Protein AF-M5RTU5-F1 (afdb_monomer_lite)

Secondary structure (DSSP, 8-state):
-HHHHHHHHHHTTTS--HHHHHHHHHHHHHHH-TTHHHHHHHHHHHHHHHHHHHHHHHHHTTT-S--------

pLDDT: mean 76.38, std 15.99, range [48.47, 95.81]

Organism: NCBI:txid1265738

Structure (mmCIF, N/CA/C/O backbone):
data_AF-M5RTU5-F1
#
_entry.id   AF-M5RTU5-F1
#
loop_
_atom_site.group_PDB
_atom_site.id
_atom_site.type_symbol
_atom_site.label_atom_id
_atom_site.label_alt_id
_atom_site.label_comp_id
_atom_site.label_asym_id
_atom_site.label_entity_id
_atom_site.label_seq_id
_atom_site.pdbx_PDB_ins_code
_atom_site.Cartn_x
_atom_site.Cartn_y
_atom_site.Cartn_z
_atom_site.occupancy
_atom_site.B_iso_or_equiv
_atom_site.auth_seq_id
_atom_site.auth_comp_id
_atom_site.auth_asym_id
_atom_site.auth_atom_id
_atom_site.pdbx_PDB_model_num
ATOM 1 N N . MET A 1 1 ? 32.573 5.569 -15.025 1.00 61.00 1 MET A N 1
ATOM 2 C CA . MET A 1 1 ? 32.566 6.318 -13.746 1.00 61.00 1 MET A CA 1
ATOM 3 C C . MET A 1 1 ? 31.151 6.508 -13.200 1.00 61.00 1 MET A C 1
ATOM 5 O O . MET A 1 1 ? 30.906 6.067 -12.089 1.00 61.00 1 MET A O 1
ATOM 9 N N . MET A 1 2 ? 30.193 7.013 -13.992 1.00 61.09 2 MET A N 1
ATOM 10 C CA . MET A 1 2 ? 28.782 7.155 -13.573 1.00 61.09 2 MET A CA 1
ATOM 11 C C . MET A 1 2 ? 28.104 5.815 -13.185 1.00 61.09 2 MET A C 1
ATOM 13 O O . MET A 1 2 ? 27.456 5.723 -12.145 1.00 61.09 2 MET A O 1
ATOM 17 N N . SER A 1 3 ? 28.323 4.734 -13.951 1.00 62.97 3 SER A N 1
ATOM 18 C CA . SER A 1 3 ? 27.736 3.411 -13.641 1.00 62.97 3 SER A CA 1
ATOM 19 C C . SER A 1 3 ? 28.365 2.700 -12.441 1.00 62.97 3 SER A C 1
ATOM 21 O O . SER A 1 3 ? 27.695 1.918 -11.780 1.00 62.97 3 SER A O 1
ATOM 23 N N . MET A 1 4 ? 29.629 2.987 -12.120 1.00 67.94 4 MET A N 1
ATOM 24 C CA . MET A 1 4 ? 30.321 2.376 -10.974 1.00 67.94 4 MET A CA 1
ATOM 25 C C . MET A 1 4 ? 29.788 2.939 -9.645 1.00 67.94 4 MET A C 1
ATOM 27 O O . MET A 1 4 ? 29.700 2.225 -8.653 1.00 67.94 4 MET A O 1
ATOM 31 N N . PHE A 1 5 ? 29.338 4.198 -9.668 1.00 61.94 5 PHE A N 1
ATOM 32 C CA . PHE A 1 5 ? 28.686 4.875 -8.545 1.00 61.94 5 PHE A CA 1
ATOM 33 C C . PHE A 1 5 ? 27.254 4.366 -8.307 1.00 61.94 5 PHE A C 1
ATOM 35 O O . PHE A 1 5 ? 26.817 4.214 -7.171 1.00 61.94 5 PHE A O 1
ATOM 42 N N . THR A 1 6 ? 26.550 4.018 -9.385 1.00 68.50 6 THR A N 1
ATOM 43 C CA . THR A 1 6 ? 25.207 3.420 -9.312 1.00 68.50 6 THR A CA 1
ATOM 44 C C . THR A 1 6 ? 25.262 1.984 -8.776 1.00 68.50 6 THR A C 1
ATOM 46 O O . THR A 1 6 ? 24.445 1.608 -7.943 1.00 68.50 6 THR A O 1
ATOM 49 N N . GLN A 1 7 ? 26.273 1.202 -9.174 1.00 64.62 7 GLN A N 1
ATOM 50 C CA . GLN A 1 7 ? 26.445 -0.190 -8.739 1.00 64.62 7 GLN A CA 1
ATOM 51 C C . GLN A 1 7 ? 26.756 -0.318 -7.232 1.00 64.62 7 GLN A C 1
ATOM 53 O O . GLN A 1 7 ? 26.240 -1.219 -6.576 1.00 64.62 7 GLN A O 1
ATOM 58 N N . CYS A 1 8 ? 27.539 0.603 -6.652 1.00 59.25 8 CYS A N 1
ATOM 59 C CA . CYS A 1 8 ? 27.767 0.661 -5.198 1.00 59.25 8 CYS A CA 1
ATOM 60 C C . CYS A 1 8 ? 26.513 1.068 -4.414 1.00 59.25 8 CYS A C 1
ATOM 62 O O . CYS A 1 8 ? 26.296 0.573 -3.311 1.00 59.25 8 CYS A O 1
ATOM 64 N N . MET A 1 9 ? 25.673 1.937 -4.983 1.00 59.66 9 MET A N 1
ATOM 65 C CA . MET A 1 9 ? 24.412 2.325 -4.353 1.00 59.66 9 MET A CA 1
ATOM 66 C C . MET A 1 9 ? 23.413 1.164 -4.332 1.00 59.66 9 MET A C 1
ATOM 68 O O . MET A 1 9 ? 22.666 1.041 -3.370 1.00 59.66 9 MET A O 1
ATOM 72 N N . VAL A 1 10 ? 23.453 0.289 -5.348 1.00 65.50 10 VAL A N 1
ATOM 73 C CA . VAL A 1 10 ? 22.636 -0.932 -5.435 1.00 65.50 10 VAL A CA 1
ATOM 74 C C . VAL A 1 10 ? 23.150 -2.053 -4.529 1.00 65.50 10 VAL A C 1
ATOM 76 O O . VAL A 1 10 ? 22.358 -2.719 -3.884 1.00 65.50 10 VAL A O 1
ATOM 79 N N . LEU A 1 11 ? 24.464 -2.241 -4.386 1.00 59.44 11 LEU A N 1
ATOM 80 C CA . LEU A 1 11 ? 25.013 -3.250 -3.462 1.00 59.44 11 LEU A CA 1
ATOM 81 C C . LEU A 1 11 ? 24.811 -2.914 -1.972 1.00 59.44 11 LEU A C 1
ATOM 83 O O . LEU A 1 11 ? 24.886 -3.806 -1.132 1.00 59.44 11 LEU A O 1
ATOM 87 N N . ALA A 1 12 ? 24.493 -1.661 -1.641 1.00 56.31 12 ALA A N 1
ATOM 88 C CA . ALA A 1 12 ? 24.009 -1.261 -0.321 1.00 56.31 12 ALA A CA 1
ATOM 89 C C . ALA A 1 12 ? 22.491 -1.509 -0.117 1.00 56.31 12 ALA A C 1
ATOM 91 O O . ALA A 1 12 ? 21.981 -1.215 0.966 1.00 56.31 12 ALA A O 1
ATOM 92 N N . PHE A 1 13 ? 21.770 -2.083 -1.104 1.00 58.97 13 PHE A N 1
ATOM 93 C CA . PHE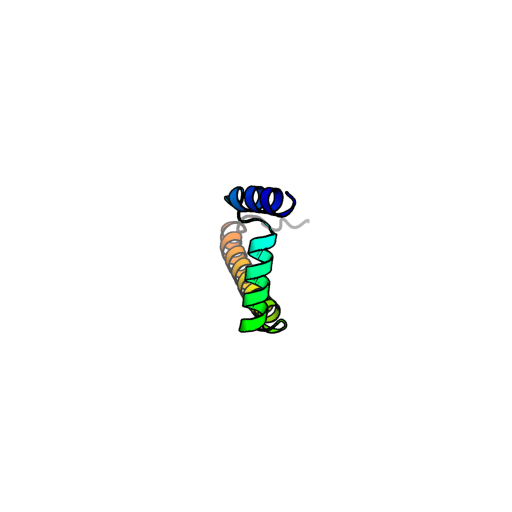 A 1 13 ? 20.384 -2.594 -0.993 1.00 58.97 13 PHE A CA 1
ATOM 94 C C . PHE A 1 13 ? 20.318 -3.860 -0.112 1.00 58.97 13 PHE A C 1
ATOM 96 O O . PHE A 1 13 ? 19.806 -4.906 -0.497 1.00 58.97 13 PHE A O 1
ATOM 103 N N . GLY A 1 14 ? 20.843 -3.776 1.107 1.00 53.84 14 GLY A N 1
ATOM 104 C CA . GLY A 1 14 ? 20.428 -4.643 2.211 1.00 53.84 14 GLY A CA 1
ATOM 105 C C . GLY A 1 14 ? 19.200 -4.093 2.943 1.00 53.84 14 GLY A C 1
ATOM 106 O O . GLY A 1 14 ? 18.687 -4.736 3.853 1.00 53.84 14 GLY A O 1
ATOM 107 N N . PHE A 1 15 ? 18.732 -2.898 2.572 1.00 56.69 15 PHE A N 1
ATOM 108 C CA . PHE A 1 15 ? 17.529 -2.294 3.124 1.00 56.69 15 PHE A CA 1
ATOM 109 C C . PHE A 1 15 ? 16.457 -2.272 2.033 1.00 56.69 15 PHE A C 1
ATOM 111 O O . PHE A 1 15 ? 16.702 -1.639 1.002 1.00 56.69 15 PHE A O 1
ATOM 118 N N . PRO A 1 16 ? 15.292 -2.915 2.232 1.00 63.22 16 PRO A N 1
ATOM 119 C CA . PRO A 1 16 ? 14.163 -2.797 1.319 1.00 63.22 16 PRO A CA 1
ATOM 120 C C . PRO A 1 16 ? 13.649 -1.358 1.398 1.00 63.22 16 PRO A C 1
ATOM 122 O O . PRO A 1 16 ? 12.780 -1.002 2.192 1.00 63.22 16 PRO A O 1
ATOM 125 N N . GLY A 1 17 ? 14.288 -0.483 0.633 1.00 72.19 17 GLY A N 1
ATOM 126 C CA . GLY A 1 17 ? 13.929 0.914 0.545 1.00 72.19 17 GLY A CA 1
ATOM 127 C C . GLY A 1 17 ? 12.650 1.091 -0.266 1.00 72.19 17 GLY A C 1
ATOM 128 O O . GLY A 1 17 ? 12.239 0.226 -1.042 1.00 72.19 17 GLY A O 1
ATOM 129 N N . LEU A 1 18 ? 12.075 2.289 -0.157 1.00 79.25 18 LEU A N 1
ATOM 130 C CA . LEU A 1 18 ? 10.977 2.764 -1.002 1.00 79.25 18 LEU A CA 1
ATOM 131 C C . LEU A 1 18 ? 11.086 2.411 -2.501 1.00 79.25 18 LEU A C 1
ATOM 133 O O . LEU A 1 18 ? 10.036 2.112 -3.068 1.00 79.25 18 LEU A O 1
ATOM 137 N N . PRO A 1 19 ? 12.264 2.412 -3.172 1.00 81.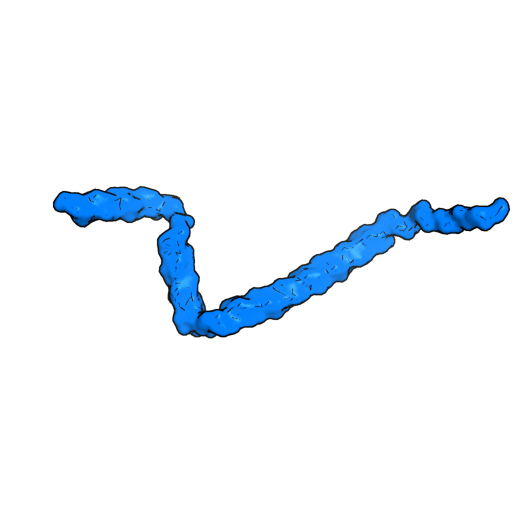94 19 PRO A N 1
ATOM 138 C CA . PRO A 1 19 ? 12.334 2.011 -4.579 1.00 81.94 19 PRO A CA 1
ATOM 139 C C . PRO A 1 19 ? 11.862 0.575 -4.831 1.00 81.94 19 PRO A C 1
ATOM 141 O O . PRO A 1 19 ? 11.127 0.341 -5.785 1.00 81.94 19 PRO A O 1
ATOM 144 N N . GLU A 1 20 ? 12.221 -0.379 -3.976 1.00 80.94 20 GLU A N 1
ATOM 145 C CA . GLU A 1 20 ? 11.862 -1.786 -4.168 1.00 80.94 20 GLU A CA 1
ATOM 146 C C . GLU A 1 20 ? 10.375 -2.020 -3.876 1.00 80.94 20 GLU A C 1
ATOM 148 O O . GLU A 1 20 ? 9.672 -2.661 -4.659 1.00 80.94 20 GLU A O 1
ATOM 153 N N . LEU A 1 21 ? 9.850 -1.372 -2.827 1.00 86.31 21 LEU A N 1
ATOM 154 C CA . LEU A 1 21 ? 8.417 -1.368 -2.536 1.00 86.31 21 LEU A CA 1
ATOM 155 C C . LEU A 1 21 ? 7.599 -0.715 -3.663 1.00 86.31 21 LEU A C 1
ATOM 157 O O . LEU A 1 21 ? 6.520 -1.204 -3.985 1.00 86.31 21 LEU A O 1
ATOM 161 N N . MET A 1 22 ? 8.106 0.349 -4.295 1.00 87.81 22 MET A N 1
ATOM 162 C CA . MET A 1 22 ? 7.460 0.982 -5.450 1.00 87.81 22 MET A CA 1
ATOM 163 C C . MET A 1 22 ? 7.404 0.054 -6.665 1.00 87.81 22 MET A C 1
ATOM 165 O O . MET A 1 22 ? 6.377 0.004 -7.337 1.00 87.81 22 MET A O 1
ATOM 169 N N . VAL A 1 23 ? 8.464 -0.716 -6.929 1.00 89.88 23 VAL A N 1
ATOM 170 C CA . VAL A 1 23 ? 8.474 -1.718 -8.009 1.00 89.88 23 VAL A CA 1
ATOM 171 C C . VAL A 1 23 ? 7.455 -2.826 -7.725 1.00 89.88 23 VAL A C 1
ATOM 173 O O . VAL A 1 23 ? 6.659 -3.162 -8.601 1.00 89.88 23 VAL A O 1
ATOM 176 N N . VAL A 1 24 ? 7.413 -3.355 -6.497 1.00 89.56 24 VAL A N 1
ATOM 177 C CA . VAL A 1 24 ? 6.427 -4.378 -6.102 1.00 89.56 24 VAL A CA 1
ATOM 178 C C . VAL A 1 24 ? 5.000 -3.832 -6.183 1.00 89.56 24 VAL A C 1
ATOM 180 O O . VAL A 1 24 ? 4.113 -4.505 -6.707 1.00 89.56 24 VAL A O 1
ATOM 183 N N . LEU A 1 25 ? 4.774 -2.599 -5.722 1.00 89.81 25 LEU A N 1
ATOM 184 C CA . LEU A 1 25 ? 3.476 -1.933 -5.802 1.00 89.81 25 LEU A CA 1
ATOM 185 C C . LEU A 1 25 ? 3.038 -1.744 -7.256 1.00 89.81 25 LEU A C 1
ATOM 187 O O . LEU A 1 25 ? 1.873 -1.977 -7.563 1.00 89.81 25 LEU A O 1
ATOM 191 N N . LEU A 1 26 ? 3.957 -1.379 -8.153 1.00 92.12 26 LEU A N 1
ATOM 192 C CA . LEU A 1 26 ? 3.686 -1.254 -9.583 1.00 92.12 26 LEU A CA 1
ATOM 193 C C . LEU A 1 26 ? 3.266 -2.600 -10.192 1.00 92.12 26 LEU A C 1
ATOM 195 O O . LEU A 1 26 ? 2.269 -2.662 -10.906 1.00 92.12 26 LEU A O 1
ATOM 199 N N . ILE A 1 27 ? 3.974 -3.687 -9.869 1.00 92.62 27 ILE A N 1
ATOM 200 C CA . ILE A 1 27 ? 3.627 -5.038 -10.337 1.00 92.62 27 ILE A CA 1
ATOM 201 C C . ILE A 1 27 ? 2.256 -5.458 -9.796 1.00 92.62 27 ILE A C 1
ATOM 203 O O . ILE A 1 27 ? 1.403 -5.918 -10.556 1.00 92.62 27 ILE A O 1
ATOM 207 N N . ALA A 1 28 ? 2.002 -5.249 -8.503 1.00 91.56 28 ALA A N 1
ATOM 208 C CA . ALA A 1 28 ? 0.704 -5.522 -7.895 1.00 91.56 28 ALA A CA 1
ATOM 209 C C . ALA A 1 28 ? -0.414 -4.697 -8.555 1.00 91.56 28 ALA A C 1
ATOM 211 O O . ALA A 1 28 ? -1.504 -5.211 -8.794 1.00 91.56 28 ALA A O 1
ATOM 212 N N . LEU A 1 29 ? -0.141 -3.440 -8.914 1.00 92.12 29 LEU A N 1
ATOM 213 C CA . LEU A 1 29 ? -1.077 -2.574 -9.625 1.00 92.12 29 LEU A CA 1
ATOM 214 C C . LEU A 1 29 ? -1.393 -3.082 -11.032 1.00 92.12 29 LEU A C 1
ATOM 216 O O . LEU A 1 29 ? -2.520 -2.920 -11.481 1.00 92.12 29 LEU A O 1
ATOM 220 N N . VAL A 1 30 ? -0.430 -3.689 -11.726 1.00 92.94 30 VAL A N 1
ATOM 221 C CA . VAL A 1 30 ? -0.646 -4.279 -13.056 1.00 92.94 30 VAL A CA 1
ATOM 222 C C . VAL A 1 30 ? -1.451 -5.577 -12.957 1.00 92.94 30 VAL A C 1
ATOM 224 O O . VAL A 1 30 ? -2.373 -5.774 -13.742 1.00 92.94 30 VAL A O 1
ATOM 227 N N . LEU A 1 31 ? -1.152 -6.437 -11.978 1.00 93.06 31 LEU A N 1
ATOM 228 C CA . LEU A 1 31 ? -1.850 -7.716 -11.792 1.00 93.06 31 LEU A CA 1
ATOM 229 C C . LEU A 1 31 ? -3.283 -7.539 -11.279 1.00 93.06 31 LEU A C 1
ATOM 231 O O . LEU A 1 31 ? -4.213 -8.154 -11.794 1.00 93.06 31 LEU A O 1
ATOM 235 N N . PHE A 1 32 ? -3.464 -6.709 -10.252 1.00 91.19 3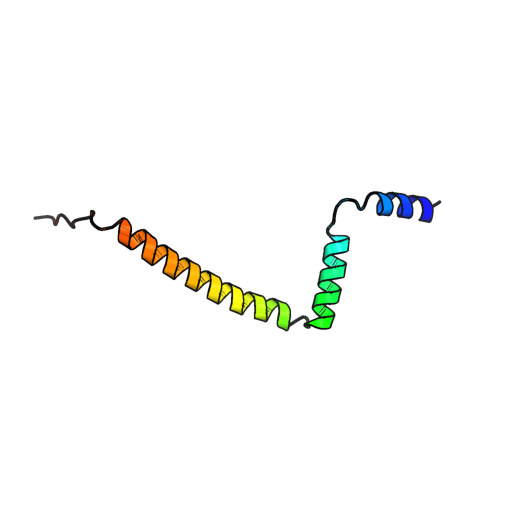2 PHE A N 1
ATOM 236 C CA . PHE A 1 32 ? -4.769 -6.485 -9.632 1.00 91.19 32 PHE A CA 1
ATOM 237 C C . PHE A 1 32 ? -5.533 -5.325 -10.282 1.00 91.19 32 PHE A C 1
ATOM 239 O O . PHE A 1 32 ? -6.762 -5.316 -10.265 1.00 91.19 32 PHE A O 1
ATOM 246 N N . GLY A 1 33 ? -4.845 -4.348 -10.870 1.00 86.25 33 GLY A N 1
ATOM 247 C CA . GLY A 1 33 ? -5.439 -3.111 -11.374 1.00 86.25 33 GLY A CA 1
ATOM 248 C C . GLY A 1 33 ? -5.537 -2.024 -10.298 1.00 86.25 33 GLY A C 1
ATOM 249 O O . GLY A 1 33 ? -5.839 -2.292 -9.130 1.00 86.25 33 GLY A O 1
ATOM 250 N N . GLY A 1 34 ? -5.370 -0.759 -10.702 1.00 84.94 34 GLY A N 1
ATOM 251 C CA . GLY A 1 34 ? -5.421 0.398 -9.794 1.00 84.94 34 GLY A CA 1
ATOM 252 C C . GLY A 1 34 ? -6.732 0.599 -9.038 1.00 84.94 34 GLY A C 1
ATOM 253 O O . GLY A 1 34 ? -6.736 1.194 -7.966 1.00 84.94 34 GLY A O 1
ATOM 254 N N . ALA A 1 35 ? -7.833 0.039 -9.538 1.00 84.75 35 ALA A N 1
ATOM 255 C CA . ALA A 1 35 ? -9.129 0.103 -8.872 1.00 84.75 35 ALA A CA 1
ATOM 256 C C . ALA A 1 35 ? -9.347 -1.018 -7.836 1.00 84.75 35 ALA A C 1
ATOM 258 O O . ALA A 1 35 ? -10.138 -0.846 -6.908 1.00 84.75 35 ALA A O 1
ATOM 259 N N . LYS A 1 36 ? -8.673 -2.172 -7.961 1.00 87.69 36 LYS A N 1
ATOM 260 C CA . LYS A 1 36 ? -8.954 -3.342 -7.108 1.00 87.69 36 LYS A CA 1
ATOM 261 C C . LYS A 1 36 ? -8.210 -3.300 -5.780 1.00 87.69 36 LYS A C 1
ATOM 263 O O . LYS A 1 36 ? -8.828 -3.597 -4.765 1.00 87.69 36 LYS A O 1
ATOM 268 N N . LEU A 1 37 ? -6.949 -2.863 -5.751 1.00 90.12 37 LEU A N 1
ATOM 269 C CA . LEU A 1 37 ? -6.190 -2.665 -4.505 1.00 90.12 37 LEU A CA 1
ATOM 270 C C . LEU A 1 37 ? -6.938 -1.797 -3.467 1.00 90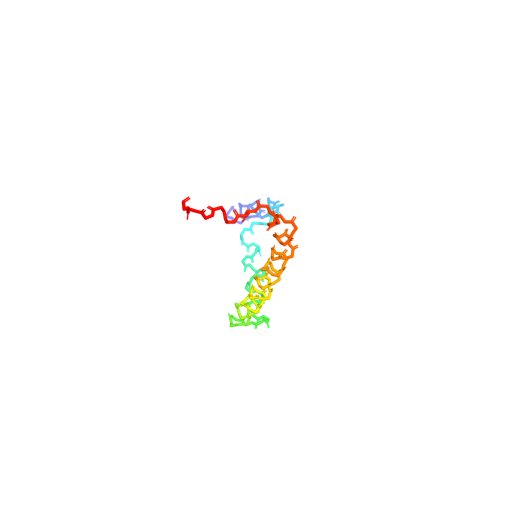.12 37 LEU A C 1
ATOM 272 O O . LEU A 1 37 ? -7.172 -2.275 -2.354 1.00 90.12 37 LEU A O 1
ATOM 276 N N . PRO A 1 38 ? -7.390 -0.569 -3.800 1.00 86.31 38 PRO A N 1
ATOM 277 C CA . PRO A 1 38 ? -8.104 0.275 -2.843 1.00 86.31 38 PRO A CA 1
ATOM 278 C C . PRO A 1 38 ? -9.490 -0.274 -2.489 1.00 86.31 38 PRO A C 1
ATOM 280 O O . PRO A 1 38 ? -9.936 -0.097 -1.357 1.00 86.31 38 PRO A O 1
ATOM 283 N N . SER A 1 39 ? -10.166 -0.962 -3.418 1.00 90.88 39 SER A N 1
ATOM 284 C CA . SER A 1 39 ? -11.465 -1.595 -3.157 1.00 90.88 39 SER A CA 1
ATOM 285 C C . SER A 1 39 ? -11.348 -2.765 -2.175 1.00 90.88 39 SER A C 1
ATOM 287 O O . SER A 1 39 ? -12.187 -2.894 -1.286 1.00 90.88 39 SER A O 1
ATOM 289 N N . LEU A 1 40 ? -10.309 -3.596 -2.307 1.00 91.94 40 LEU A N 1
ATOM 290 C CA . LEU A 1 40 ? -10.024 -4.700 -1.389 1.00 91.94 40 LEU A CA 1
ATOM 291 C C . LEU A 1 40 ? -9.663 -4.171 0.001 1.00 91.94 40 LEU A C 1
ATOM 293 O O . LEU A 1 40 ? -10.230 -4.632 0.987 1.00 91.94 40 LEU A O 1
ATOM 297 N N . MET A 1 41 ? -8.813 -3.140 0.081 1.00 92.50 41 MET A N 1
ATOM 298 C CA . MET A 1 41 ? -8.503 -2.478 1.353 1.00 92.50 41 MET A CA 1
ATOM 299 C C . MET A 1 41 ? -9.734 -1.836 1.998 1.00 92.50 41 MET A C 1
ATOM 301 O O . MET A 1 41 ? -9.882 -1.912 3.211 1.00 92.50 41 MET A O 1
ATOM 305 N N . ARG A 1 42 ? -10.639 -1.220 1.221 1.00 93.31 42 ARG A N 1
ATOM 306 C CA . ARG A 1 42 ? -11.892 -0.646 1.751 1.00 93.31 42 ARG A CA 1
ATOM 307 C C . ARG A 1 42 ? -12.769 -1.717 2.399 1.00 93.31 42 ARG A C 1
ATOM 309 O O . ARG A 1 42 ? -13.289 -1.499 3.489 1.00 93.31 42 ARG A O 1
ATOM 316 N N . ASN A 1 43 ? -12.937 -2.855 1.729 1.00 94.12 43 ASN A N 1
ATOM 317 C CA . ASN A 1 43 ? -13.774 -3.947 2.223 1.00 94.12 43 ASN A CA 1
ATOM 318 C C . ASN A 1 43 ? -13.140 -4.634 3.439 1.00 94.12 43 ASN A C 1
ATOM 320 O O . ASN A 1 43 ? -13.824 -4.861 4.434 1.00 94.12 43 ASN A O 1
ATOM 324 N N . LEU A 1 44 ? -11.827 -4.878 3.392 1.00 95.50 44 LEU A N 1
ATOM 325 C CA . LEU A 1 44 ? -11.070 -5.428 4.516 1.00 95.50 44 LEU A CA 1
ATOM 326 C C . LEU A 1 44 ? -11.061 -4.468 5.713 1.00 95.50 44 LEU A C 1
ATOM 328 O O . LEU A 1 44 ? -11.247 -4.896 6.843 1.00 95.50 44 LEU A O 1
ATOM 332 N N . GLY A 1 45 ? -10.909 -3.166 5.466 1.00 94.50 45 GLY A N 1
ATOM 333 C CA . GLY A 1 45 ? -10.929 -2.130 6.496 1.00 94.50 45 GLY A CA 1
ATOM 334 C C . GLY A 1 45 ? -12.286 -2.006 7.182 1.00 94.50 45 GLY A C 1
ATOM 335 O O . GLY A 1 45 ? -12.333 -1.841 8.396 1.00 94.50 45 GLY A O 1
ATOM 336 N N . ARG A 1 46 ? -13.393 -2.145 6.437 1.00 95.25 46 ARG A N 1
ATOM 337 C CA . ARG A 1 46 ? -14.733 -2.208 7.040 1.00 95.25 46 ARG A CA 1
ATOM 338 C C . ARG A 1 46 ? -14.904 -3.439 7.923 1.00 95.25 46 ARG A C 1
ATOM 340 O O . ARG A 1 46 ? -15.283 -3.280 9.077 1.00 95.25 46 ARG A O 1
ATOM 347 N N . SER A 1 47 ? -14.524 -4.618 7.427 1.00 95.19 47 SER A N 1
ATOM 348 C CA . SER A 1 47 ? -14.568 -5.854 8.218 1.00 95.19 47 SER A CA 1
ATOM 349 C C . SER A 1 47 ? -13.691 -5.767 9.473 1.00 95.19 47 SER A C 1
ATOM 351 O O . SER A 1 47 ? -14.145 -6.115 10.556 1.00 95.19 47 SER A O 1
ATOM 353 N N . ALA A 1 48 ? -12.476 -5.221 9.368 1.00 95.81 48 ALA A N 1
ATOM 354 C CA . ALA A 1 48 ? -11.586 -5.024 10.511 1.00 95.81 48 ALA A CA 1
ATOM 355 C C . ALA A 1 48 ? -12.141 -4.008 11.525 1.00 95.81 48 ALA A C 1
ATOM 357 O O . ALA A 1 48 ? -11.976 -4.189 12.729 1.00 95.81 48 ALA A O 1
ATOM 358 N N . ASN A 1 49 ? -12.812 -2.950 11.061 1.00 94.19 49 ASN A N 1
ATOM 359 C CA . ASN A 1 49 ? -13.434 -1.954 11.932 1.00 94.19 49 ASN A CA 1
ATOM 360 C C . ASN A 1 49 ? -14.643 -2.521 12.692 1.00 94.19 49 ASN A C 1
ATOM 362 O O . ASN A 1 49 ? -14.798 -2.260 13.881 1.00 94.19 49 ASN A O 1
ATOM 366 N N . GLU A 1 50 ? -15.479 -3.312 12.020 1.00 94.50 50 GLU A N 1
ATOM 367 C CA . GLU A 1 50 ? -16.599 -4.031 12.642 1.00 94.50 50 GLU A CA 1
ATOM 368 C C . GLU A 1 50 ? -16.099 -5.101 13.621 1.00 94.50 50 GLU A C 1
ATOM 370 O O . GLU A 1 50 ? -16.597 -5.178 14.740 1.00 94.50 50 GLU A O 1
ATOM 375 N N . PHE A 1 51 ? -15.051 -5.846 13.256 1.00 94.44 51 PHE A N 1
ATOM 376 C CA . PHE A 1 51 ? -14.397 -6.815 14.139 1.00 94.44 51 PHE A CA 1
ATOM 377 C C . PHE A 1 51 ? -13.838 -6.152 15.402 1.00 94.44 51 PHE A C 1
ATOM 379 O O . PHE A 1 51 ? -14.034 -6.646 16.508 1.00 94.44 51 PHE A O 1
ATOM 386 N N . LYS A 1 52 ? -13.190 -4.990 15.250 1.00 92.19 52 LYS A N 1
ATOM 387 C CA . LYS A 1 52 ? -12.669 -4.215 16.378 1.00 92.19 52 LYS A CA 1
ATOM 388 C C . LYS A 1 52 ? -13.786 -3.675 17.276 1.00 92.19 52 LYS A C 1
ATOM 390 O O . LYS A 1 52 ? -13.621 -3.697 18.488 1.00 92.19 52 LYS A O 1
ATOM 395 N N . ARG A 1 53 ? -14.910 -3.218 16.710 1.00 90.38 53 ARG A N 1
ATOM 396 C CA . ARG A 1 53 ? -16.083 -2.787 17.490 1.00 90.38 53 ARG A CA 1
ATOM 397 C C . ARG A 1 53 ? -16.716 -3.934 18.268 1.00 90.38 53 ARG A C 1
ATOM 399 O O . ARG A 1 53 ? -16.914 -3.780 19.460 1.00 90.38 53 ARG A O 1
ATOM 406 N N . GLY A 1 54 ? -16.966 -5.078 17.631 1.00 90.19 54 GLY A N 1
ATOM 407 C CA . GLY A 1 54 ? -17.546 -6.235 18.323 1.00 90.19 54 GLY A CA 1
ATOM 408 C C . GLY A 1 54 ? -16.649 -6.762 19.446 1.00 90.19 54 GLY A C 1
ATOM 409 O O . GLY A 1 54 ? -17.136 -7.135 20.507 1.00 90.19 54 GLY A O 1
ATOM 410 N N . MET A 1 55 ? -15.327 -6.732 19.247 1.00 89.12 55 MET A N 1
ATOM 411 C CA . MET A 1 55 ? -14.367 -7.104 20.289 1.00 89.12 55 MET A CA 1
ATOM 412 C C . MET A 1 55 ? -14.322 -6.091 21.439 1.00 89.12 55 MET A C 1
ATOM 414 O O . MET A 1 55 ? -14.198 -6.499 22.588 1.00 89.12 55 MET A O 1
ATOM 418 N N . ALA A 1 56 ? -14.437 -4.792 21.141 1.00 86.81 56 ALA A N 1
ATOM 419 C CA . ALA A 1 56 ? -14.512 -3.750 22.161 1.00 86.81 56 ALA A CA 1
ATOM 420 C C . ALA A 1 56 ? -15.801 -3.866 22.983 1.00 86.81 56 ALA A C 1
ATOM 422 O O . ALA A 1 56 ? -15.708 -3.893 24.197 1.00 86.81 56 ALA A O 1
ATOM 423 N N . GLU A 1 57 ? -16.962 -4.043 22.343 1.00 81.50 57 GLU A N 1
ATOM 424 C CA . GLU A 1 57 ? -18.248 -4.246 23.032 1.00 81.50 57 GLU A CA 1
ATOM 425 C C . GLU A 1 57 ? -18.206 -5.485 23.952 1.00 81.50 57 GLU A C 1
ATOM 427 O O . GLU A 1 57 ? -18.651 -5.419 25.087 1.00 81.50 57 GLU A O 1
ATOM 432 N N . THR A 1 58 ? -17.552 -6.574 23.528 1.00 74.06 58 THR A N 1
ATOM 433 C CA . THR A 1 58 ? -17.370 -7.775 24.376 1.00 74.06 58 THR A CA 1
ATOM 434 C C . THR A 1 58 ? -16.419 -7.544 25.560 1.00 74.06 58 THR A C 1
ATOM 436 O O . THR A 1 58 ? -16.513 -8.246 26.558 1.00 74.06 58 THR A O 1
ATOM 439 N N . THR A 1 59 ? -15.471 -6.609 25.442 1.00 69.06 59 THR A N 1
ATOM 440 C CA . THR A 1 59 ? -14.502 -6.307 26.512 1.00 69.06 59 THR A CA 1
ATOM 441 C C . THR A 1 59 ? -15.067 -5.280 27.500 1.00 69.06 59 THR A C 1
ATOM 443 O O . THR A 1 59 ? -14.816 -5.388 28.692 1.00 69.06 59 THR A O 1
ATOM 446 N N . ASP A 1 60 ? -15.848 -4.307 27.018 1.00 64.31 60 ASP A N 1
ATOM 447 C CA . ASP A 1 60 ? -16.496 -3.263 27.832 1.00 64.31 60 ASP A CA 1
ATOM 448 C C . ASP A 1 60 ? -17.673 -3.823 28.657 1.00 64.31 60 ASP A C 1
ATOM 450 O O . ASP A 1 60 ? -17.893 -3.402 29.791 1.00 64.31 60 ASP A O 1
ATOM 454 N N . ASP A 1 61 ? -18.374 -4.847 28.149 1.00 58.34 61 ASP A N 1
ATOM 455 C CA . ASP A 1 61 ? -19.410 -5.576 28.904 1.00 58.34 61 ASP A CA 1
ATOM 456 C C . ASP A 1 61 ? -18.845 -6.326 30.139 1.00 58.34 61 ASP A C 1
ATOM 458 O O . ASP A 1 61 ? -19.613 -6.763 30.996 1.00 58.34 61 ASP A O 1
ATOM 462 N N . GLU A 1 62 ? -17.517 -6.463 30.281 1.00 57.56 62 GLU A N 1
ATOM 463 C CA . GLU A 1 62 ? -16.881 -6.957 31.515 1.00 57.56 62 GLU A CA 1
ATOM 464 C C . GLU A 1 62 ? -16.517 -5.827 32.510 1.00 57.56 62 GLU A C 1
ATOM 466 O O . GLU A 1 62 ? -16.208 -6.123 33.667 1.00 57.56 62 GLU A O 1
ATOM 471 N N . GLU A 1 63 ? -16.583 -4.544 32.116 1.00 56.47 63 GLU A N 1
ATOM 472 C CA . GLU A 1 63 ? -16.131 -3.401 32.933 1.00 56.47 63 GLU A CA 1
ATOM 473 C C . GLU A 1 63 ? -17.259 -2.460 33.432 1.00 56.47 63 GLU A C 1
ATOM 475 O O . GLU A 1 63 ? -17.028 -1.720 34.394 1.00 56.47 63 GLU A O 1
ATOM 480 N N . ASP A 1 64 ? -18.492 -2.519 32.898 1.00 51.47 64 ASP A N 1
ATOM 481 C CA . ASP A 1 64 ? -19.558 -1.531 33.207 1.00 51.47 64 ASP A CA 1
ATOM 482 C C . ASP A 1 64 ? -20.754 -2.029 34.060 1.00 51.47 64 ASP A C 1
ATOM 484 O O . ASP A 1 64 ? -21.884 -1.561 33.932 1.00 51.47 64 ASP A O 1
ATOM 488 N N . GLU A 1 65 ? -20.516 -2.922 35.027 1.00 53.62 65 GLU A N 1
ATOM 489 C CA . GLU A 1 65 ? -21.497 -3.248 36.088 1.00 53.62 65 GLU A CA 1
ATOM 490 C C . GLU A 1 65 ? -21.331 -2.373 37.357 1.00 53.62 65 GLU A C 1
ATOM 492 O O . GLU A 1 65 ? -21.814 -2.727 38.436 1.00 53.62 65 GLU A O 1
ATOM 497 N N . THR A 1 66 ? -20.654 -1.211 37.281 1.00 51.34 66 THR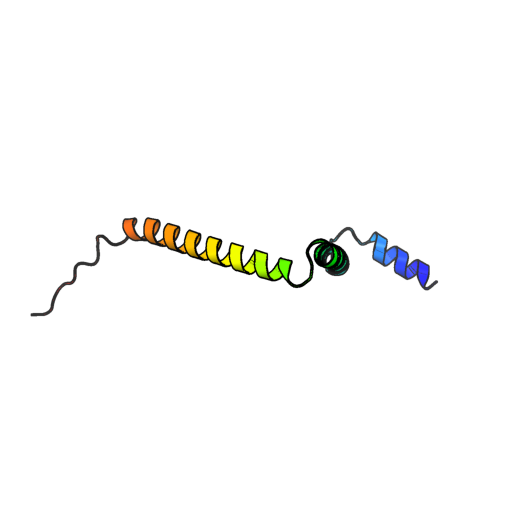 A N 1
ATOM 498 C CA . THR A 1 66 ? -20.395 -0.382 38.485 1.00 51.34 66 THR A CA 1
ATOM 499 C C . THR A 1 66 ? -20.819 1.087 38.452 1.00 51.34 66 THR A C 1
ATOM 501 O O . THR A 1 66 ? -20.689 1.745 39.487 1.00 51.34 66 THR A O 1
ATOM 504 N N . HIS A 1 67 ? -21.403 1.632 37.379 1.00 48.47 67 HIS A N 1
ATOM 505 C CA . HIS A 1 67 ? -21.915 3.011 37.424 1.00 48.47 67 HIS A CA 1
ATOM 506 C C . HIS A 1 67 ? -23.441 3.092 37.573 1.00 48.47 67 HIS A C 1
ATOM 508 O O . HIS A 1 67 ? -24.194 3.458 36.671 1.00 48.47 67 HIS A O 1
ATOM 514 N N . SER A 1 68 ? -23.883 2.799 38.798 1.00 50.53 68 SER A N 1
ATOM 515 C CA . SER A 1 68 ? -25.230 3.080 39.298 1.00 50.53 68 SER A CA 1
ATOM 516 C C . SER A 1 68 ? -25.601 4.564 39.103 1.00 50.53 68 SER A C 1
ATOM 518 O O . SER A 1 68 ? -24.849 5.446 39.536 1.00 50.53 68 SER A O 1
ATOM 520 N N . PRO A 1 69 ? -26.762 4.891 38.500 1.00 59.81 69 PRO A N 1
ATOM 521 C CA . PRO A 1 69 ? -27.234 6.260 38.410 1.00 59.81 69 PRO A CA 1
ATOM 522 C C . PRO A 1 69 ? -27.804 6.658 39.774 1.00 59.81 69 PRO A C 1
ATOM 524 O O . PRO A 1 69 ? -28.983 6.455 40.065 1.00 59.81 69 PRO A O 1
ATOM 527 N N . SER A 1 70 ? -26.963 7.236 40.633 1.00 56.84 70 SER A N 1
ATOM 528 C CA . SER A 1 70 ? -27.430 7.887 41.857 1.00 56.84 70 SER A CA 1
ATOM 529 C C . SER A 1 70 ? -28.133 9.194 41.490 1.00 56.84 70 SER A C 1
ATOM 531 O O . SER A 1 70 ? -27.526 10.248 41.281 1.00 56.84 70 SER A O 1
ATOM 533 N N . GLY A 1 71 ? -29.447 9.064 41.326 1.00 62.59 71 GLY A N 1
ATOM 534 C CA . GLY A 1 71 ? -30.396 10.135 41.111 1.00 62.59 71 GLY A CA 1
ATOM 535 C C . GLY A 1 71 ? -30.500 11.060 42.322 1.00 62.59 71 GLY A C 1
ATOM 536 O O . GLY A 1 71 ? -30.856 10.664 43.424 1.00 62.59 71 GLY A O 1
ATOM 537 N N . LYS A 1 72 ? -30.224 12.326 42.040 1.00 51.09 72 LYS A N 1
ATOM 538 C CA . LYS A 1 72 ? -30.760 13.541 42.656 1.00 51.09 72 LYS A CA 1
ATOM 539 C C . LYS A 1 72 ? -32.212 13.393 43.163 1.00 51.09 72 LYS A C 1
ATOM 541 O O . LYS A 1 72 ? -33.107 13.224 42.335 1.00 51.09 72 LYS A O 1
ATOM 546 N N . ALA A 1 73 ? -32.436 13.579 44.468 1.00 53.34 73 ALA A N 1
ATOM 547 C CA . ALA A 1 73 ? -33.656 14.136 45.077 1.00 53.34 73 ALA A CA 1
ATOM 548 C C . ALA A 1 73 ? -33.387 14.558 46.529 1.00 53.34 73 ALA A C 1
ATOM 550 O O . ALA A 1 73 ? -32.801 13.740 47.271 1.00 53.34 73 ALA A O 1
#

Radius of gyration: 25.41 Å; chains: 1; bounding box: 66×22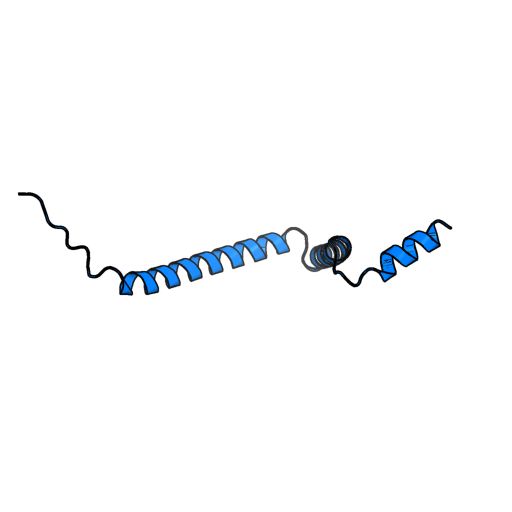×59 Å

InterPro domains:
  IPR003369 Sec-independent protein translocase protein TatA/B/E [PF02416] (16-61)
  IPR006312 Sec-independent protein translocase protein TatA/E [MF_00236] (13-73)
  IPR006312 Sec-independent protein translocase protein TatA/E [TIGR01411] (15-60)

Sequence (73 aa):
MMSMFTQCMVLAFGFPGLPELMVVLLIALVLFGGAKLPSLMRNLGRSANEFKRGMAETTDDEEDETHSPSGKA

Foldseek 3Di:
DVVVVVVVVVVVPPDCDPVNVVVVVVVVCVVQNPVRVVVVVVVVVVVVVVVVVVVVVVVVVVPPPPDDPPDDD